Protein AF-A0A8S3HMY8-F1 (afdb_monomer_lite)

pLDDT: mean 86.67, std 17.03, range [33.16, 98.62]

Sequence (143 aa):
MNINKNHPNTVNLNQLITNIPVRRKIVDQNDRDKFEWNQWQSATKAVNNIEAAPKEKHVRNLILGTFRLEGSRLFWSMMIRVNIGSHPVASWKFCYIIHRLLRDGHKHVIQDSIVLAIYFDQLSQFWVSLSHRLFKYPTNLDE

Structure (mmCIF, N/CA/C/O backbone):
data_AF-A0A8S3HMY8-F1
#
_entry.id   AF-A0A8S3HMY8-F1
#
loop_
_atom_site.group_PDB
_atom_site.id
_atom_site.type_symbol
_atom_site.label_atom_id
_atom_site.label_alt_id
_atom_site.label_comp_id
_atom_site.label_asym_id
_atom_site.label_entity_id
_atom_site.label_seq_id
_atom_site.pdbx_PDB_ins_code
_atom_site.Cartn_x
_atom_site.Cartn_y
_atom_site.Cartn_z
_atom_site.occupancy
_atom_site.B_iso_or_equiv
_atom_site.auth_seq_id
_atom_site.auth_comp_id
_atom_site.auth_asym_id
_atom_site.auth_atom_id
_atom_site.pdbx_PDB_model_num
ATOM 1 N N . MET A 1 1 ? 10.109 10.952 -7.304 1.00 41.50 1 MET A N 1
ATOM 2 C CA . MET A 1 1 ? 10.054 12.113 -8.216 1.00 41.50 1 MET A CA 1
ATOM 3 C C . MET A 1 1 ? 8.782 12.879 -7.874 1.00 41.50 1 MET A C 1
ATOM 5 O O . MET A 1 1 ? 7.717 12.281 -7.935 1.00 41.50 1 MET A O 1
ATOM 9 N N . ASN A 1 2 ? 8.891 14.123 -7.391 1.00 33.16 2 ASN A N 1
ATOM 10 C CA . ASN A 1 2 ? 7.727 14.984 -7.145 1.00 33.16 2 ASN A CA 1
ATOM 11 C C . ASN A 1 2 ? 7.102 15.290 -8.507 1.00 33.16 2 ASN A C 1
ATOM 13 O O . ASN A 1 2 ? 7.738 15.948 -9.329 1.00 33.16 2 ASN A O 1
ATOM 17 N N . ILE A 1 3 ? 5.904 14.768 -8.758 1.00 48.62 3 ILE A N 1
ATOM 18 C CA . ILE A 1 3 ? 5.139 15.124 -9.951 1.00 48.62 3 ILE A CA 1
ATOM 19 C C . ILE A 1 3 ? 4.926 16.644 -9.886 1.00 48.62 3 ILE A C 1
ATOM 21 O O . ILE A 1 3 ? 4.521 17.192 -8.861 1.00 48.62 3 ILE A O 1
ATOM 25 N N . ASN A 1 4 ? 5.362 17.312 -10.947 1.00 35.78 4 ASN A N 1
ATOM 26 C CA . ASN A 1 4 ? 5.588 18.747 -11.046 1.00 35.78 4 ASN A CA 1
ATOM 27 C C . ASN A 1 4 ? 4.319 19.548 -10.686 1.00 35.78 4 ASN A C 1
ATOM 29 O O . ASN A 1 4 ? 3.257 19.287 -11.241 1.00 35.78 4 ASN A O 1
ATOM 33 N N . LYS A 1 5 ? 4.424 20.531 -9.780 1.00 40.53 5 LYS A N 1
ATOM 34 C CA . LYS A 1 5 ? 3.289 21.291 -9.207 1.00 40.53 5 LYS A CA 1
ATOM 35 C C . LYS A 1 5 ? 2.629 22.311 -10.157 1.00 40.53 5 LYS A C 1
ATOM 37 O O . LYS A 1 5 ? 1.751 23.041 -9.715 1.00 40.53 5 LYS A O 1
ATOM 42 N N . ASN A 1 6 ? 3.036 22.378 -11.426 1.00 35.47 6 ASN A N 1
ATOM 43 C CA . ASN A 1 6 ? 2.710 23.500 -12.317 1.00 35.47 6 ASN A CA 1
ATOM 44 C C . ASN A 1 6 ? 2.077 23.092 -13.664 1.00 35.47 6 ASN A C 1
ATOM 46 O O . ASN A 1 6 ? 2.170 23.852 -14.623 1.00 35.47 6 ASN A O 1
ATOM 50 N N . HIS A 1 7 ? 1.427 21.927 -13.771 1.00 43.47 7 HIS A N 1
ATOM 51 C CA . HIS A 1 7 ? 0.549 21.667 -14.922 1.00 43.47 7 HIS A CA 1
ATOM 52 C C . HIS A 1 7 ? -0.879 22.107 -14.554 1.00 43.47 7 HIS A C 1
ATOM 54 O O . HIS A 1 7 ? -1.364 21.689 -13.505 1.00 43.47 7 HIS A O 1
ATOM 60 N N . PRO A 1 8 ? -1.598 22.886 -15.381 1.00 40.81 8 PRO A N 1
ATOM 61 C CA . PRO A 1 8 ? -2.901 23.474 -15.025 1.00 40.81 8 PRO A CA 1
ATOM 62 C C . PRO A 1 8 ? -4.027 22.468 -14.697 1.00 40.81 8 PRO A C 1
ATOM 64 O O . PRO A 1 8 ? -5.099 22.880 -14.280 1.00 40.81 8 PRO A O 1
ATOM 67 N N . ASN A 1 9 ? -3.764 21.158 -14.811 1.00 45.88 9 ASN A N 1
ATOM 68 C CA . ASN A 1 9 ? -4.677 20.057 -14.486 1.00 45.88 9 ASN A CA 1
ATOM 69 C C . ASN A 1 9 ? -4.066 19.019 -13.516 1.00 45.88 9 ASN A C 1
ATOM 71 O O . ASN A 1 9 ? -4.537 17.882 -13.451 1.00 45.88 9 ASN A O 1
ATOM 75 N N . THR A 1 10 ? -2.999 19.343 -12.769 1.00 55.59 10 THR A N 1
ATOM 76 C CA . THR A 1 10 ? -2.464 18.407 -11.763 1.00 55.59 10 THR A CA 1
ATOM 77 C C . THR A 1 10 ? -3.431 18.280 -10.599 1.00 55.59 10 THR A C 1
ATOM 79 O O . THR A 1 10 ? -3.427 19.087 -9.670 1.00 55.59 10 THR A O 1
ATOM 82 N N . VAL A 1 11 ? -4.255 17.237 -10.641 1.00 64.44 11 VAL A N 1
ATOM 83 C CA . VAL A 1 11 ? -5.085 16.852 -9.508 1.00 64.44 11 VAL A CA 1
ATOM 84 C C . VAL A 1 11 ? -4.198 16.584 -8.300 1.00 64.44 11 VAL A C 1
ATOM 86 O O . VAL A 1 11 ? -3.249 15.800 -8.354 1.00 64.44 11 VAL A O 1
ATOM 89 N N . ASN A 1 12 ? -4.503 17.254 -7.192 1.00 84.50 12 ASN A N 1
ATOM 90 C CA . ASN A 1 12 ? -3.769 17.082 -5.953 1.00 84.50 12 ASN A CA 1
ATOM 91 C C . ASN A 1 12 ? -4.104 15.708 -5.347 1.00 84.50 12 ASN A C 1
ATOM 93 O O . ASN A 1 12 ? -5.116 15.535 -4.672 1.00 84.50 12 ASN A O 1
ATOM 97 N N . LEU A 1 13 ? -3.239 14.720 -5.586 1.00 86.06 13 LEU A N 1
ATOM 98 C CA . LEU A 1 13 ? -3.420 13.347 -5.097 1.00 86.06 13 LEU A CA 1
ATOM 99 C C . LEU A 1 13 ? -3.541 13.271 -3.574 1.00 86.06 13 LEU A C 1
ATOM 101 O O . LEU A 1 13 ? -4.339 12.490 -3.062 1.00 86.06 13 LEU A O 1
ATOM 105 N N . ASN A 1 14 ? -2.790 14.102 -2.845 1.00 88.62 14 ASN A N 1
ATOM 106 C CA . ASN A 1 14 ? -2.911 14.164 -1.389 1.00 88.62 14 ASN A CA 1
ATOM 107 C C . ASN A 1 14 ? -4.318 14.611 -0.990 1.00 88.62 14 ASN A C 1
ATOM 109 O O . ASN A 1 14 ? -4.910 14.006 -0.103 1.00 88.62 14 ASN A O 1
ATOM 113 N N . GLN A 1 15 ? -4.869 15.611 -1.683 1.00 90.19 15 GLN A N 1
ATOM 114 C CA . GLN A 1 15 ? -6.230 16.085 -1.449 1.00 90.19 15 GLN A CA 1
ATOM 115 C C . GLN A 1 15 ? -7.271 14.993 -1.740 1.00 90.19 15 GLN A C 1
ATOM 117 O O . GLN A 1 15 ? -8.159 14.759 -0.919 1.00 90.19 15 GLN A O 1
ATOM 122 N N . LEU A 1 16 ? -7.137 14.267 -2.857 1.00 91.56 16 LEU A N 1
ATOM 123 C CA . LEU A 1 16 ? -8.016 13.134 -3.167 1.00 91.56 16 LEU A CA 1
ATOM 124 C C . LEU A 1 16 ? -7.972 12.060 -2.074 1.00 91.56 16 LEU A C 1
ATOM 126 O O . LEU A 1 16 ? -9.015 11.611 -1.606 1.00 91.56 16 LEU A O 1
ATOM 130 N N . ILE A 1 17 ? -6.774 11.686 -1.618 1.00 93.62 17 ILE A N 1
ATOM 131 C CA . ILE A 1 17 ? -6.600 10.685 -0.558 1.00 93.62 17 ILE A CA 1
ATOM 132 C C . ILE A 1 17 ? -7.185 11.181 0.767 1.00 93.62 17 ILE A C 1
ATOM 134 O O . ILE A 1 17 ? -7.803 10.404 1.495 1.00 93.62 17 ILE A O 1
ATOM 138 N N . THR A 1 18 ? -7.035 12.467 1.099 1.00 93.06 18 THR A N 1
ATOM 139 C CA . THR A 1 18 ? -7.630 13.028 2.321 1.00 93.06 18 THR A CA 1
ATOM 140 C C . THR A 1 18 ? -9.154 13.043 2.297 1.00 93.06 18 THR A C 1
ATOM 142 O O . THR A 1 18 ? -9.757 12.979 3.370 1.00 93.06 18 THR A O 1
ATOM 145 N N . ASN A 1 19 ? -9.761 13.060 1.107 1.00 93.56 19 ASN A N 1
ATOM 146 C CA . ASN A 1 19 ? -11.209 12.978 0.924 1.00 93.56 19 ASN A CA 1
ATOM 147 C C . ASN A 1 19 ? -11.748 11.546 1.056 1.00 93.56 19 ASN A C 1
ATOM 149 O O . ASN A 1 19 ? -12.952 11.369 1.232 1.00 93.56 19 ASN A O 1
ATOM 153 N N . ILE A 1 20 ? -10.886 10.520 1.021 1.00 95.94 20 ILE A N 1
ATOM 154 C CA . ILE A 1 20 ? -11.309 9.145 1.302 1.00 95.94 20 ILE A CA 1
ATOM 155 C C . ILE A 1 20 ? -11.818 9.071 2.759 1.00 95.94 20 ILE A C 1
ATOM 157 O O . ILE A 1 20 ? -11.100 9.484 3.686 1.00 95.94 20 ILE A O 1
ATOM 161 N N . PRO A 1 21 ? -13.031 8.534 3.004 1.00 96.12 21 PRO A N 1
ATOM 162 C CA . PRO A 1 21 ? -13.596 8.467 4.346 1.00 96.12 21 PRO A CA 1
ATOM 163 C C . PRO A 1 21 ? -12.743 7.636 5.311 1.00 96.12 21 PRO A C 1
ATOM 165 O O . PRO A 1 21 ? -12.342 6.508 5.013 1.00 96.12 21 PRO A O 1
ATOM 168 N N . VAL A 1 22 ? -12.514 8.165 6.516 1.00 95.25 22 VAL A N 1
ATOM 169 C CA . VAL A 1 22 ? -11.967 7.381 7.634 1.00 95.25 22 VAL A CA 1
ATOM 170 C C . VAL A 1 22 ? -13.125 6.665 8.311 1.00 95.25 22 VAL A C 1
ATOM 172 O O . VAL A 1 22 ? -13.921 7.304 8.995 1.00 95.25 22 VAL A O 1
ATOM 175 N N . ARG A 1 23 ? -13.215 5.348 8.116 1.00 96.12 23 ARG A N 1
ATOM 176 C CA . ARG A 1 23 ? -14.336 4.542 8.620 1.00 96.12 23 ARG A CA 1
ATOM 177 C C . ARG A 1 23 ? -14.058 3.961 10.001 1.00 96.12 23 ARG A C 1
ATOM 179 O O . ARG A 1 23 ? -14.836 4.198 10.917 1.00 96.12 23 ARG A O 1
ATOM 186 N N . ARG A 1 24 ? -12.904 3.313 10.196 1.00 96.25 24 ARG A N 1
ATOM 187 C CA . ARG A 1 24 ? -12.449 2.875 11.523 1.00 96.25 24 ARG A CA 1
ATOM 188 C C . ARG A 1 24 ? -11.194 3.628 11.957 1.00 96.25 24 ARG A C 1
ATOM 190 O O . ARG A 1 24 ? -10.258 3.801 11.179 1.00 96.25 24 ARG A O 1
ATOM 197 N N . LYS A 1 25 ? -11.169 4.060 13.220 1.00 92.19 25 LYS A N 1
ATOM 198 C CA . LYS A 1 25 ? -10.014 4.703 13.864 1.00 92.19 25 LYS A CA 1
ATOM 199 C C . LYS A 1 25 ? -9.421 3.768 14.913 1.00 92.19 25 LYS A C 1
ATOM 201 O O . LYS A 1 25 ? -10.157 3.113 15.644 1.00 92.19 25 LYS A O 1
ATOM 206 N N . ILE A 1 26 ? -8.095 3.736 15.006 1.00 93.69 26 ILE A N 1
ATOM 207 C CA . ILE A 1 26 ? -7.393 3.123 16.139 1.00 93.69 26 ILE A CA 1
ATOM 208 C C . ILE A 1 26 ? -7.346 4.180 17.246 1.00 93.69 26 ILE A C 1
ATOM 210 O O . ILE A 1 26 ? -6.808 5.268 17.022 1.00 93.69 26 ILE A O 1
ATOM 214 N N . VAL A 1 27 ? -7.996 3.902 18.379 1.00 92.81 27 VAL A N 1
ATOM 215 C CA . VAL A 1 27 ? -8.180 4.875 19.472 1.00 92.81 27 VAL A CA 1
ATOM 216 C C . VAL A 1 27 ? -6.866 5.133 20.200 1.00 92.81 27 VAL A C 1
ATOM 218 O O . VAL A 1 27 ? -6.508 6.290 20.394 1.00 92.81 27 VAL A O 1
ATOM 221 N N . ASP A 1 28 ? -6.138 4.071 20.545 1.00 97.19 28 ASP A N 1
ATOM 222 C CA . ASP A 1 28 ? -4.833 4.192 21.187 1.00 97.19 28 ASP A CA 1
ATOM 223 C C . ASP A 1 28 ? -3.784 4.753 20.213 1.00 97.19 28 ASP A C 1
ATOM 225 O O . ASP A 1 28 ? -3.625 4.271 19.085 1.00 97.19 28 ASP A O 1
ATOM 229 N N . GLN A 1 29 ? -3.082 5.798 20.650 1.00 94.81 29 GLN A N 1
ATOM 230 C CA . GLN A 1 29 ? -2.126 6.522 19.815 1.00 94.81 29 GLN A CA 1
ATOM 231 C C . GLN A 1 29 ? -0.875 5.683 19.529 1.00 94.81 29 GLN A C 1
ATOM 233 O O . GLN A 1 29 ? -0.424 5.622 18.387 1.00 94.81 29 GLN A O 1
ATOM 238 N N . ASN A 1 30 ? -0.357 4.970 20.532 1.00 96.94 30 ASN A N 1
ATOM 239 C CA . ASN A 1 30 ? 0.839 4.146 20.369 1.00 96.94 30 ASN A CA 1
ATOM 240 C C . ASN A 1 30 ? 0.587 2.996 19.388 1.00 96.94 30 ASN A C 1
ATOM 242 O O . ASN A 1 30 ? 1.428 2.691 18.540 1.00 96.94 30 ASN A O 1
ATOM 246 N N . ASP A 1 31 ? -0.577 2.359 19.474 1.00 96.38 31 ASP A N 1
ATOM 247 C CA . ASP A 1 31 ? -0.989 1.295 18.567 1.00 96.38 31 ASP A CA 1
ATOM 248 C C . ASP A 1 31 ? -1.241 1.806 17.155 1.00 96.38 31 ASP A C 1
ATOM 250 O O . ASP A 1 31 ? -0.935 1.100 16.187 1.00 96.38 31 ASP A O 1
ATOM 254 N N . ARG A 1 32 ? -1.774 3.026 17.019 1.00 96.00 32 ARG A N 1
ATOM 255 C CA . ARG A 1 32 ? -1.915 3.686 15.722 1.00 96.00 32 ARG A CA 1
ATOM 256 C C . ARG A 1 32 ? -0.551 3.902 15.083 1.00 96.00 32 ARG A C 1
ATOM 258 O O . ARG A 1 32 ? -0.348 3.436 13.966 1.00 96.00 32 ARG A O 1
ATOM 265 N N . ASP A 1 33 ? 0.383 4.525 15.792 1.00 96.94 33 ASP A N 1
ATOM 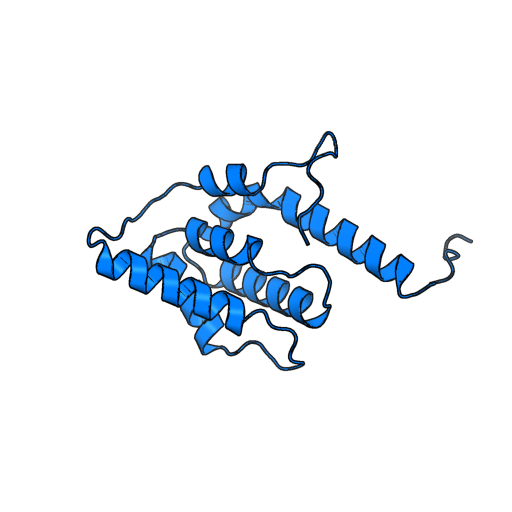266 C CA . ASP A 1 33 ? 1.701 4.862 15.249 1.00 96.94 33 ASP A CA 1
ATOM 267 C C . ASP A 1 33 ? 2.494 3.604 14.888 1.00 96.94 33 ASP A C 1
ATOM 269 O O . ASP A 1 33 ? 3.056 3.502 13.795 1.00 96.94 33 ASP A O 1
ATOM 273 N N . LYS A 1 34 ? 2.459 2.579 15.751 1.00 97.88 34 LYS A N 1
ATOM 274 C CA . LYS A 1 34 ? 3.038 1.260 15.450 1.00 97.88 34 LYS A CA 1
ATOM 275 C C . LYS A 1 34 ? 2.411 0.642 14.206 1.00 97.88 34 LYS A C 1
ATOM 277 O O . LYS A 1 34 ? 3.116 0.073 13.370 1.00 97.88 34 LYS A O 1
ATOM 282 N N . PHE A 1 35 ? 1.089 0.711 14.076 1.00 97.81 35 PHE A N 1
ATOM 283 C CA . PHE A 1 35 ? 0.388 0.159 12.925 1.00 97.81 35 PHE A CA 1
ATOM 284 C C . PHE A 1 35 ? 0.734 0.905 11.631 1.00 97.81 35 PHE A C 1
ATOM 286 O O . PHE A 1 35 ? 1.080 0.258 10.642 1.00 97.81 35 PHE A O 1
ATOM 293 N N . GLU A 1 36 ? 0.702 2.236 11.638 1.00 97.19 36 GLU A N 1
ATOM 294 C CA . GLU A 1 36 ? 1.061 3.071 10.489 1.00 97.19 36 GLU A CA 1
ATOM 295 C C . GLU A 1 36 ? 2.518 2.854 10.072 1.00 97.19 36 GLU A C 1
ATOM 297 O O . GLU A 1 36 ? 2.803 2.660 8.887 1.00 97.19 36 GLU A O 1
ATOM 302 N N . TRP A 1 37 ? 3.433 2.769 11.041 1.00 97.56 37 TRP A N 1
ATOM 303 C CA . TRP A 1 37 ? 4.830 2.428 10.792 1.00 97.56 37 TRP A CA 1
ATOM 304 C C . TRP A 1 37 ? 4.982 1.048 10.143 1.00 97.56 37 TRP A C 1
ATOM 306 O O . TRP A 1 37 ? 5.699 0.894 9.153 1.00 97.56 37 TRP A O 1
ATOM 316 N N . ASN A 1 38 ? 4.265 0.038 10.640 1.00 98.06 38 ASN A N 1
ATOM 317 C CA . ASN A 1 38 ? 4.290 -1.310 10.071 1.00 98.06 38 ASN A CA 1
ATOM 318 C C . ASN A 1 38 ? 3.724 -1.363 8.641 1.00 98.06 38 ASN A C 1
ATOM 320 O O . ASN A 1 38 ? 4.237 -2.113 7.799 1.00 98.06 38 ASN A O 1
ATOM 324 N N . GLN A 1 39 ? 2.692 -0.566 8.346 1.00 98.00 39 GLN A N 1
ATOM 325 C CA . GLN A 1 39 ? 2.150 -0.412 6.994 1.00 98.00 39 GLN A CA 1
ATOM 326 C C . GLN A 1 39 ? 3.175 0.253 6.067 1.00 98.00 39 GLN A C 1
ATOM 328 O O . GLN A 1 39 ? 3.456 -0.280 4.993 1.00 98.00 39 GLN A O 1
ATOM 333 N N . TRP A 1 40 ? 3.815 1.340 6.507 1.00 97.81 40 TRP A N 1
ATOM 334 C CA . TRP A 1 40 ? 4.877 2.018 5.757 1.00 97.81 40 TRP A CA 1
ATOM 335 C C . TRP A 1 40 ? 6.067 1.096 5.449 1.00 97.81 40 TRP A C 1
ATOM 337 O O . TRP A 1 40 ? 6.529 1.010 4.309 1.00 97.81 40 TRP A O 1
ATOM 347 N N . GLN A 1 41 ? 6.534 0.343 6.446 1.00 97.62 41 GLN A N 1
ATOM 348 C CA . GLN A 1 41 ? 7.599 -0.649 6.278 1.00 97.62 41 GLN A CA 1
ATOM 349 C C . GLN A 1 41 ? 7.210 -1.749 5.289 1.00 97.62 41 GLN A C 1
ATOM 351 O O . GLN A 1 41 ? 8.045 -2.222 4.519 1.00 97.62 41 GLN A O 1
ATOM 356 N N . SER A 1 42 ? 5.946 -2.171 5.294 1.00 98.00 42 SER A N 1
ATOM 357 C CA . SER A 1 42 ? 5.459 -3.163 4.335 1.00 98.00 42 SER A CA 1
ATOM 358 C C . SER A 1 42 ? 5.392 -2.583 2.921 1.00 98.00 42 SER A C 1
ATOM 360 O O . SER A 1 42 ? 5.823 -3.255 1.990 1.00 98.00 42 SER A O 1
ATOM 362 N N . ALA A 1 43 ? 4.956 -1.331 2.753 1.00 97.06 43 ALA A N 1
ATOM 363 C CA . ALA A 1 43 ? 4.923 -0.655 1.455 1.00 97.06 43 ALA A CA 1
ATOM 364 C C . ALA A 1 43 ? 6.321 -0.548 0.826 1.00 97.06 43 ALA A C 1
ATOM 366 O O . ALA A 1 43 ? 6.530 -1.020 -0.290 1.00 97.06 43 ALA A O 1
ATOM 367 N N . THR A 1 44 ? 7.301 -0.021 1.565 1.00 95.81 44 THR A N 1
ATOM 368 C CA . THR A 1 44 ? 8.679 0.160 1.065 1.00 95.81 44 THR A CA 1
ATOM 369 C C . THR A 1 44 ? 9.394 -1.165 0.795 1.00 95.81 44 THR A C 1
ATOM 371 O O . THR A 1 44 ? 10.170 -1.278 -0.151 1.00 95.81 44 THR A O 1
ATOM 374 N N . LYS A 1 45 ? 9.120 -2.209 1.587 1.00 96.25 45 LYS A N 1
ATOM 375 C CA . LYS A 1 45 ? 9.694 -3.544 1.356 1.00 96.25 45 LYS A CA 1
ATOM 376 C C . LYS A 1 45 ? 9.009 -4.300 0.224 1.00 96.25 45 LYS A C 1
ATOM 378 O O . LYS A 1 45 ? 9.661 -5.141 -0.391 1.00 96.25 45 LYS A O 1
ATOM 383 N N . ALA A 1 46 ? 7.727 -4.052 -0.034 1.00 95.88 46 ALA A N 1
ATOM 384 C CA . ALA A 1 46 ? 6.997 -4.691 -1.124 1.00 95.88 46 ALA A CA 1
ATOM 385 C C . ALA A 1 46 ? 7.290 -4.023 -2.475 1.00 95.88 46 ALA A C 1
ATOM 387 O O . ALA A 1 46 ? 7.451 -4.726 -3.467 1.00 95.88 46 ALA A O 1
ATOM 388 N N . VAL A 1 47 ? 7.427 -2.696 -2.502 1.00 94.50 47 VAL A N 1
ATOM 389 C CA . VAL A 1 47 ? 7.730 -1.906 -3.702 1.00 94.50 47 VAL A CA 1
ATOM 390 C C . VAL A 1 47 ? 9.186 -1.443 -3.638 1.00 94.50 47 VAL A C 1
ATOM 392 O O . VAL A 1 47 ? 9.505 -0.356 -3.167 1.00 94.50 47 VAL A O 1
ATOM 395 N N . ASN A 1 48 ? 10.081 -2.317 -4.093 1.00 93.00 48 ASN A N 1
ATOM 396 C CA . ASN A 1 48 ? 11.519 -2.068 -4.170 1.00 93.00 48 ASN A CA 1
ATOM 397 C C . ASN A 1 48 ? 12.064 -2.449 -5.557 1.00 93.00 48 ASN A C 1
ATOM 399 O O . ASN A 1 48 ? 11.400 -3.156 -6.318 1.00 93.00 48 ASN A O 1
ATOM 403 N N . ASN A 1 49 ? 13.301 -2.050 -5.840 1.00 93.19 49 ASN A N 1
ATOM 404 C CA . ASN A 1 49 ? 13.935 -2.228 -7.150 1.00 93.19 49 ASN A CA 1
ATOM 405 C C . ASN A 1 49 ? 14.576 -3.611 -7.371 1.00 93.19 49 ASN A C 1
ATOM 407 O O . ASN A 1 49 ? 15.153 -3.844 -8.423 1.00 93.19 49 ASN A O 1
ATOM 411 N N . ILE A 1 50 ? 14.493 -4.530 -6.404 1.00 93.75 50 ILE A N 1
ATOM 412 C CA . ILE A 1 50 ? 15.099 -5.866 -6.516 1.00 93.75 50 ILE A CA 1
ATOM 413 C C . ILE A 1 50 ? 14.296 -6.703 -7.516 1.00 93.75 50 ILE A C 1
ATOM 415 O O . ILE A 1 50 ? 13.084 -6.831 -7.350 1.00 93.75 50 ILE A O 1
ATOM 419 N N . GLU A 1 51 ? 14.947 -7.322 -8.496 1.00 94.50 51 GLU A N 1
ATOM 420 C CA . GLU A 1 51 ? 14.336 -8.209 -9.502 1.00 94.50 51 GLU A CA 1
ATOM 421 C C . GLU A 1 51 ? 13.908 -9.563 -8.917 1.00 94.50 51 GLU A C 1
ATOM 423 O O . GLU A 1 51 ? 14.449 -10.624 -9.198 1.00 94.50 51 GLU A O 1
ATOM 428 N N . ALA A 1 52 ? 12.919 -9.511 -8.038 1.00 94.75 52 ALA A N 1
ATOM 429 C CA . ALA A 1 52 ? 12.279 -10.657 -7.421 1.00 94.75 52 ALA A CA 1
ATOM 430 C C . ALA A 1 52 ? 10.819 -10.310 -7.137 1.00 94.75 52 ALA A C 1
ATOM 432 O O . ALA A 1 52 ? 10.470 -9.134 -6.989 1.00 94.75 52 ALA A O 1
ATOM 433 N N . ALA A 1 53 ? 9.967 -11.325 -7.002 1.00 93.50 53 ALA A N 1
ATOM 434 C CA . ALA A 1 53 ? 8.572 -11.123 -6.627 1.00 93.50 53 ALA A CA 1
ATOM 435 C C . ALA A 1 53 ? 8.442 -10.326 -5.305 1.00 93.50 53 ALA A C 1
ATOM 437 O O . ALA A 1 53 ? 9.296 -10.452 -4.414 1.00 93.50 53 ALA A O 1
ATOM 438 N N . PRO A 1 54 ? 7.388 -9.500 -5.134 1.00 96.12 54 PRO A N 1
ATOM 439 C CA . PRO A 1 54 ? 7.083 -8.883 -3.850 1.00 96.12 54 PRO A CA 1
ATOM 440 C C . PRO A 1 54 ? 7.006 -9.937 -2.750 1.00 96.12 54 PRO A C 1
ATOM 442 O O . PRO A 1 54 ? 6.402 -10.994 -2.913 1.00 96.12 54 PRO A O 1
ATOM 445 N N . LYS A 1 55 ? 7.592 -9.643 -1.589 1.00 94.88 55 LYS A N 1
ATOM 446 C CA . LYS A 1 55 ? 7.497 -10.553 -0.444 1.00 94.88 55 LYS A CA 1
ATOM 447 C C . LYS A 1 55 ? 6.037 -10.615 0.012 1.00 94.88 55 LYS A C 1
ATOM 449 O O . LYS A 1 55 ? 5.537 -9.637 0.570 1.00 94.88 55 LYS A O 1
ATOM 454 N N . GLU A 1 56 ? 5.391 -11.770 -0.154 1.00 96.94 56 GLU A N 1
ATOM 455 C CA . GLU A 1 56 ? 3.957 -11.959 0.131 1.00 96.94 56 GLU A CA 1
ATOM 456 C C . GLU A 1 56 ? 3.559 -11.534 1.549 1.00 96.94 56 GLU A C 1
ATOM 458 O O . GLU A 1 56 ? 2.489 -10.967 1.740 1.00 96.94 56 GLU A O 1
ATOM 463 N N . LYS A 1 57 ? 4.443 -11.683 2.547 1.00 97.88 57 LYS A N 1
ATOM 464 C CA . LYS A 1 57 ? 4.171 -11.191 3.910 1.00 97.88 57 LYS A CA 1
ATOM 465 C C . LYS A 1 57 ? 3.872 -9.687 3.966 1.00 97.88 57 LYS A C 1
ATOM 467 O O . LYS A 1 57 ? 3.028 -9.257 4.743 1.00 97.88 57 LYS A O 1
ATOM 472 N N . HIS A 1 58 ? 4.548 -8.880 3.148 1.00 98.19 58 HIS A N 1
ATOM 473 C CA . HIS A 1 58 ? 4.339 -7.434 3.111 1.00 98.19 58 HIS A CA 1
ATOM 474 C C . HIS A 1 58 ? 3.087 -7.075 2.312 1.00 98.19 58 HIS A C 1
ATOM 476 O O . HIS A 1 58 ? 2.316 -6.230 2.756 1.00 98.19 58 HIS A O 1
ATOM 482 N N . VAL A 1 59 ? 2.838 -7.770 1.199 1.00 98.38 59 VAL A N 1
ATOM 483 C CA . VAL A 1 59 ? 1.606 -7.615 0.408 1.00 98.38 59 VAL A CA 1
ATOM 484 C C . VAL A 1 59 ? 0.377 -7.958 1.255 1.00 98.38 59 VAL A C 1
ATOM 486 O O . VAL A 1 59 ? -0.543 -7.152 1.373 1.00 98.38 59 VAL A O 1
ATOM 489 N N . ARG A 1 60 ? 0.399 -9.106 1.943 1.00 98.31 60 ARG A N 1
ATOM 490 C CA . ARG A 1 60 ? -0.663 -9.536 2.858 1.00 98.31 60 ARG A CA 1
ATOM 491 C C . ARG A 1 60 ? -0.881 -8.536 3.992 1.00 98.31 60 ARG A C 1
ATOM 493 O O . ARG A 1 60 ? -2.027 -8.216 4.289 1.00 98.31 60 ARG A O 1
ATOM 500 N N . ASN A 1 61 ? 0.185 -8.017 4.604 1.00 98.56 61 ASN A N 1
ATOM 501 C CA . ASN A 1 61 ? 0.063 -7.011 5.663 1.00 98.56 61 ASN A CA 1
ATOM 502 C C . ASN A 1 61 ? -0.624 -5.727 5.183 1.00 98.56 61 ASN A C 1
ATOM 504 O O . ASN A 1 61 ? -1.420 -5.158 5.930 1.00 98.56 61 ASN A O 1
ATOM 508 N N . LEU A 1 62 ? -0.341 -5.277 3.959 1.00 98.56 62 LEU A N 1
ATOM 509 C CA . LEU A 1 62 ? -0.994 -4.109 3.361 1.00 98.56 62 LEU A CA 1
ATOM 510 C C . LEU A 1 62 ? -2.492 -4.359 3.137 1.00 98.56 62 LEU A C 1
ATOM 512 O O . LEU A 1 62 ? -3.323 -3.535 3.514 1.00 98.56 62 LEU A O 1
ATOM 516 N N . ILE A 1 63 ? -2.844 -5.533 2.606 1.00 98.62 63 ILE A N 1
ATOM 517 C CA . ILE A 1 63 ? -4.239 -5.945 2.391 1.00 98.62 63 ILE A CA 1
ATOM 518 C C . ILE A 1 63 ? -4.992 -6.019 3.723 1.00 98.62 63 ILE A C 1
ATOM 520 O O . ILE A 1 63 ? -6.033 -5.380 3.876 1.00 98.62 63 ILE A O 1
ATOM 524 N N . LEU A 1 64 ? -4.443 -6.718 4.723 1.00 98.56 64 LEU A N 1
ATOM 525 C CA . LEU A 1 64 ? -5.031 -6.819 6.066 1.00 98.56 64 LEU A CA 1
ATOM 526 C C . LEU A 1 64 ? -5.167 -5.453 6.749 1.00 98.56 64 LEU A C 1
ATOM 528 O O . LEU A 1 64 ? -6.107 -5.234 7.516 1.00 98.56 64 LEU A O 1
ATOM 532 N N . GLY A 1 65 ? -4.273 -4.511 6.438 1.00 98.38 65 GLY A N 1
ATOM 533 C CA . GLY A 1 65 ? -4.375 -3.138 6.913 1.00 98.38 65 GLY A CA 1
ATOM 534 C C . GLY A 1 65 ? -5.689 -2.466 6.505 1.00 98.38 65 GLY A C 1
ATOM 535 O O . GLY A 1 65 ? -6.288 -1.756 7.317 1.00 98.38 65 GLY A O 1
ATOM 536 N N . THR A 1 66 ? -6.198 -2.767 5.304 1.00 98.50 66 THR A N 1
ATOM 537 C CA . THR A 1 66 ? -7.486 -2.230 4.835 1.00 98.50 66 THR A CA 1
ATOM 538 C C . THR A 1 66 ?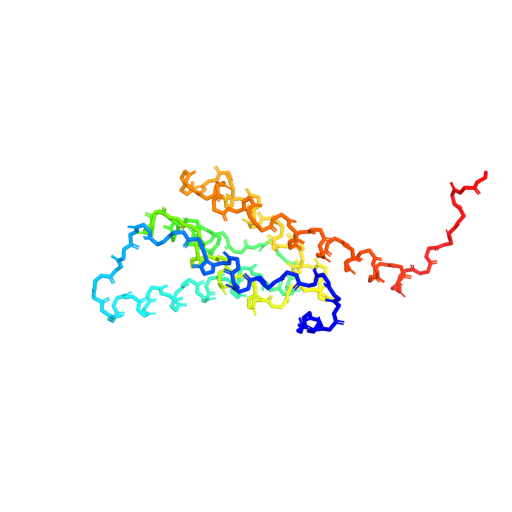 -8.678 -2.763 5.624 1.00 98.50 66 THR A C 1
ATOM 540 O O . THR A 1 66 ? -9.619 -2.019 5.878 1.00 98.50 66 THR A O 1
ATOM 543 N N . PHE A 1 67 ? -8.634 -4.016 6.087 1.00 98.50 67 PHE A N 1
ATOM 544 C CA . PHE A 1 67 ? -9.676 -4.585 6.949 1.00 98.50 67 PHE A CA 1
ATOM 545 C C . PHE A 1 67 ? -9.629 -3.999 8.357 1.00 98.50 67 PHE A C 1
ATOM 547 O O . PHE A 1 67 ? -10.672 -3.762 8.968 1.00 98.50 67 PHE A O 1
ATOM 554 N N . ARG A 1 68 ? -8.425 -3.723 8.877 1.00 97.75 68 ARG A N 1
ATOM 555 C CA . ARG A 1 68 ? -8.271 -3.094 10.193 1.00 97.75 68 ARG A CA 1
ATOM 556 C C . ARG A 1 68 ? -8.865 -1.687 10.217 1.00 97.75 68 ARG A C 1
ATOM 558 O O . ARG A 1 68 ? -9.478 -1.340 11.219 1.00 97.75 68 ARG A O 1
ATOM 565 N N . LEU A 1 69 ? -8.732 -0.913 9.140 1.00 98.06 69 LEU A N 1
ATOM 566 C CA . LEU A 1 69 ? -9.268 0.455 9.040 1.00 98.06 69 LEU A CA 1
ATOM 567 C C . LEU A 1 69 ? -10.619 0.566 8.308 1.00 98.06 69 LEU A C 1
ATOM 569 O O . LEU A 1 69 ? -11.164 1.665 8.194 1.00 98.06 69 LEU A O 1
ATOM 573 N N . GLU A 1 70 ? -11.149 -0.554 7.812 1.00 98.25 70 GLU A N 1
ATOM 574 C CA . GLU A 1 70 ? -12.342 -0.634 6.953 1.00 98.25 70 GLU A CA 1
ATOM 575 C C . GLU A 1 70 ? -12.276 0.232 5.677 1.00 98.25 70 GLU A C 1
ATOM 577 O O . GLU A 1 70 ? -13.304 0.675 5.158 1.00 98.25 70 GLU A O 1
ATOM 582 N N . GLY A 1 71 ? -11.083 0.473 5.132 1.00 97.56 71 GLY A N 1
ATOM 583 C CA . GLY A 1 71 ? -10.881 1.325 3.955 1.00 97.56 71 GLY A CA 1
ATOM 584 C C . GLY A 1 71 ? -9.426 1.377 3.494 1.00 97.56 71 GLY A C 1
ATOM 585 O O . GLY A 1 71 ? -8.550 0.778 4.117 1.00 97.56 71 GLY A O 1
ATOM 586 N N . SER A 1 72 ? -9.153 2.094 2.401 1.00 97.81 72 SER A N 1
ATOM 587 C CA . SER A 1 72 ? -7.820 2.115 1.766 1.00 97.81 72 SER A CA 1
ATOM 588 C C . SER A 1 72 ? -7.043 3.424 1.933 1.00 97.81 72 SER A C 1
ATOM 590 O O . SER A 1 72 ? -5.919 3.526 1.447 1.00 97.81 72 SER A O 1
ATOM 592 N N . ARG A 1 73 ? -7.572 4.420 2.656 1.00 97.31 73 ARG A N 1
ATOM 593 C CA . ARG A 1 73 ? -6.926 5.741 2.801 1.00 97.31 73 ARG A CA 1
ATOM 594 C C . ARG A 1 73 ? -5.456 5.670 3.228 1.00 97.31 73 ARG A C 1
ATOM 596 O O . ARG A 1 73 ? -4.612 6.314 2.611 1.00 97.31 73 ARG A O 1
ATOM 603 N N . LEU A 1 74 ? -5.150 4.898 4.275 1.00 97.19 74 LEU A N 1
ATOM 604 C CA . LEU A 1 74 ? -3.775 4.743 4.765 1.00 97.19 74 LEU A CA 1
ATOM 605 C C . LEU A 1 74 ? -2.889 4.014 3.749 1.00 97.19 74 LEU A C 1
ATOM 607 O O . LEU A 1 74 ? -1.733 4.374 3.562 1.00 97.19 74 LEU A O 1
ATOM 611 N N . PHE A 1 75 ? -3.429 2.999 3.075 1.00 97.62 75 PHE A N 1
ATOM 612 C CA . PHE A 1 75 ? -2.699 2.300 2.023 1.00 97.62 75 PHE A CA 1
ATOM 613 C C . PHE A 1 75 ? -2.261 3.287 0.932 1.00 97.62 75 PHE A C 1
ATOM 615 O O . PHE A 1 75 ? -1.079 3.349 0.590 1.00 97.62 75 PHE A O 1
ATOM 622 N N . TRP A 1 76 ? -3.194 4.107 0.441 1.00 96.12 76 TRP A N 1
ATOM 623 C CA . TRP A 1 76 ? -2.910 5.077 -0.610 1.00 96.12 76 TRP A CA 1
ATOM 624 C C . TRP A 1 76 ? -1.934 6.156 -0.161 1.00 96.12 76 TRP A C 1
ATOM 626 O O . TRP A 1 76 ? -1.014 6.463 -0.916 1.00 96.12 76 TRP A O 1
ATOM 636 N N . SER A 1 77 ? -2.058 6.664 1.071 1.00 94.50 77 SER A N 1
ATOM 637 C CA . SER A 1 77 ? -1.115 7.655 1.607 1.00 94.50 77 SER A CA 1
ATOM 638 C C . SER A 1 77 ? 0.318 7.121 1.699 1.00 94.50 77 SER A C 1
ATOM 640 O O . SER A 1 77 ? 1.264 7.883 1.504 1.00 94.50 77 SER A O 1
ATOM 642 N N . MET A 1 78 ? 0.498 5.818 1.939 1.00 94.81 78 MET A N 1
ATOM 643 C CA . MET A 1 78 ? 1.814 5.181 1.892 1.00 94.81 78 MET A CA 1
ATOM 644 C C . MET A 1 78 ? 2.291 4.976 0.456 1.00 94.81 78 MET A C 1
ATOM 646 O O . MET A 1 78 ? 3.434 5.301 0.149 1.00 94.81 78 MET A O 1
ATOM 650 N N . MET A 1 79 ? 1.432 4.489 -0.439 1.00 92.38 79 MET A N 1
ATOM 651 C CA . MET A 1 79 ? 1.834 4.167 -1.809 1.00 92.38 79 MET A CA 1
ATOM 652 C C . MET A 1 79 ? 2.273 5.383 -2.621 1.00 92.38 79 MET A C 1
ATOM 654 O O . MET A 1 79 ? 3.290 5.302 -3.302 1.00 92.38 79 MET A O 1
ATOM 658 N N . ILE A 1 80 ? 1.598 6.529 -2.491 1.00 88.94 80 ILE A N 1
ATOM 659 C CA . ILE A 1 80 ? 2.018 7.750 -3.201 1.00 88.94 80 ILE A CA 1
ATOM 660 C C . ILE A 1 80 ? 3.377 8.293 -2.732 1.00 88.94 80 ILE A C 1
ATOM 662 O O . ILE A 1 80 ? 4.021 9.059 -3.446 1.00 88.94 80 ILE A O 1
ATOM 666 N N . ARG A 1 81 ? 3.819 7.915 -1.526 1.00 87.88 81 ARG A N 1
ATOM 667 C CA . ARG A 1 81 ? 5.128 8.292 -0.973 1.00 87.88 81 ARG A CA 1
ATOM 668 C C . ARG A 1 81 ? 6.236 7.353 -1.435 1.00 87.88 81 ARG A C 1
ATOM 670 O O . ARG A 1 81 ? 7.409 7.714 -1.340 1.00 87.88 81 ARG A O 1
ATOM 677 N N . VAL A 1 82 ? 5.893 6.157 -1.914 1.00 85.12 82 VAL A N 1
ATOM 678 C CA . VAL A 1 82 ? 6.876 5.251 -2.499 1.00 85.12 82 VAL A CA 1
ATOM 679 C C . VAL A 1 82 ? 7.255 5.770 -3.886 1.00 85.12 82 VAL A C 1
ATOM 681 O O . VAL A 1 82 ? 6.405 6.085 -4.714 1.00 85.12 82 VAL A O 1
ATOM 684 N N . ASN A 1 83 ? 8.555 5.889 -4.156 1.00 70.12 83 ASN A N 1
ATOM 685 C CA . ASN A 1 83 ? 9.047 6.381 -5.439 1.00 70.12 83 ASN A CA 1
ATOM 686 C C . ASN A 1 83 ? 8.932 5.293 -6.520 1.00 70.12 83 ASN A C 1
ATOM 688 O O . ASN A 1 83 ? 9.863 4.522 -6.725 1.00 70.12 83 ASN A O 1
ATOM 692 N N . ILE A 1 84 ? 7.783 5.232 -7.190 1.00 74.00 84 ILE A N 1
ATOM 693 C CA . ILE A 1 84 ? 7.473 4.191 -8.183 1.00 74.00 84 ILE A CA 1
ATOM 694 C C . ILE A 1 84 ? 8.003 4.558 -9.579 1.00 74.00 84 ILE A C 1
ATOM 696 O O . ILE A 1 84 ? 8.414 3.688 -10.335 1.00 74.00 84 ILE A O 1
ATOM 700 N N . GLY A 1 85 ? 8.018 5.852 -9.918 1.00 64.62 85 GLY A N 1
ATOM 701 C CA . GLY A 1 85 ? 8.065 6.313 -11.309 1.00 64.62 85 GLY A CA 1
ATOM 702 C C . GLY A 1 85 ? 9.238 5.787 -12.139 1.00 64.62 85 GLY A C 1
ATOM 703 O O . GLY A 1 85 ? 9.028 5.298 -13.240 1.00 64.62 85 GLY A O 1
ATOM 704 N N . SER A 1 86 ? 10.472 5.858 -11.643 1.00 68.19 86 SER A N 1
ATOM 705 C CA . SER A 1 86 ? 11.64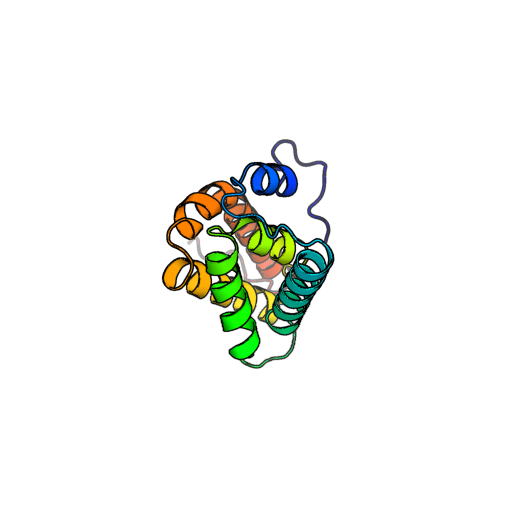6 5.707 -12.515 1.00 68.19 86 SER A CA 1
ATOM 706 C C . SER A 1 86 ? 12.159 4.279 -12.706 1.00 68.19 86 SER A C 1
ATOM 708 O O . SER A 1 86 ? 13.031 4.089 -13.547 1.00 68.19 86 SER A O 1
ATOM 710 N N . HIS A 1 87 ? 11.691 3.290 -11.936 1.00 86.12 87 HIS A N 1
ATOM 711 C CA . HIS A 1 87 ? 12.250 1.936 -11.986 1.00 86.12 87 HIS A CA 1
ATOM 712 C C . HIS A 1 87 ? 11.197 0.913 -12.433 1.00 86.12 87 HIS A C 1
ATOM 714 O O . HIS A 1 87 ? 10.233 0.691 -11.697 1.00 86.12 87 HIS A O 1
ATOM 720 N N . PRO A 1 88 ? 11.379 0.223 -13.576 1.00 87.75 88 PRO A N 1
ATOM 721 C CA . PRO A 1 88 ? 10.351 -0.648 -14.155 1.00 87.75 88 PRO A CA 1
ATOM 722 C C . PRO A 1 88 ? 9.922 -1.773 -13.204 1.00 87.75 88 PRO A C 1
ATOM 724 O O . PRO A 1 88 ? 8.734 -2.060 -13.079 1.00 87.75 88 PRO A O 1
ATOM 727 N N . VAL A 1 89 ? 10.868 -2.347 -12.452 1.00 91.31 89 VAL A N 1
ATOM 728 C CA . VAL A 1 89 ? 10.570 -3.360 -11.425 1.00 91.31 89 VAL A CA 1
ATOM 729 C C . VAL A 1 89 ? 9.653 -2.807 -10.330 1.00 91.31 89 VAL A C 1
ATOM 731 O O . VAL A 1 89 ? 8.689 -3.467 -9.955 1.00 91.31 89 VAL A O 1
ATOM 734 N N . ALA A 1 90 ? 9.907 -1.595 -9.826 1.00 92.06 90 ALA A N 1
ATOM 735 C CA . ALA A 1 90 ? 9.060 -0.993 -8.799 1.00 92.06 90 ALA A CA 1
ATOM 736 C C . ALA A 1 90 ? 7.670 -0.648 -9.351 1.00 92.06 90 ALA A C 1
ATOM 738 O O . ALA A 1 90 ? 6.680 -0.914 -8.671 1.00 92.06 90 ALA A O 1
ATOM 739 N N . SER A 1 91 ? 7.586 -0.143 -10.588 1.00 91.44 91 SER A N 1
ATOM 740 C CA . SER A 1 91 ? 6.322 0.088 -11.303 1.00 91.44 91 SER A CA 1
ATOM 741 C C . SER A 1 91 ? 5.489 -1.183 -11.422 1.00 91.44 91 SER A C 1
ATOM 743 O O . SER A 1 91 ? 4.323 -1.195 -11.033 1.00 91.44 91 SER A O 1
ATOM 745 N N . TRP A 1 92 ? 6.094 -2.282 -11.877 1.00 93.06 92 TRP A N 1
ATOM 746 C CA . TRP A 1 92 ? 5.402 -3.565 -11.979 1.00 93.06 92 TRP A CA 1
ATOM 747 C C . TRP A 1 92 ? 4.919 -4.068 -10.611 1.00 93.06 92 TRP A C 1
ATOM 749 O O . TRP A 1 92 ? 3.759 -4.459 -10.473 1.00 93.06 92 TRP A O 1
ATOM 759 N N . LYS A 1 93 ? 5.763 -3.999 -9.571 1.00 95.50 93 LYS A N 1
ATOM 760 C CA . LYS A 1 93 ? 5.375 -4.406 -8.208 1.00 95.50 93 LYS A CA 1
ATOM 761 C C . LYS A 1 93 ? 4.243 -3.561 -7.651 1.00 95.50 93 LYS A C 1
ATOM 763 O O . LYS A 1 93 ? 3.354 -4.096 -6.994 1.00 95.50 93 LYS A O 1
ATOM 768 N N . PHE A 1 94 ? 4.268 -2.257 -7.906 1.00 94.88 94 PHE A N 1
ATOM 769 C CA . PHE A 1 94 ? 3.176 -1.368 -7.548 1.00 94.88 94 PHE A CA 1
ATOM 770 C C . PHE A 1 94 ? 1.873 -1.825 -8.214 1.00 94.88 94 PHE A C 1
ATOM 772 O O . PHE A 1 94 ? 0.909 -2.099 -7.502 1.00 94.88 94 PHE A O 1
ATOM 779 N N . CYS A 1 95 ? 1.865 -2.025 -9.536 1.00 94.19 95 CYS A N 1
ATOM 780 C CA . C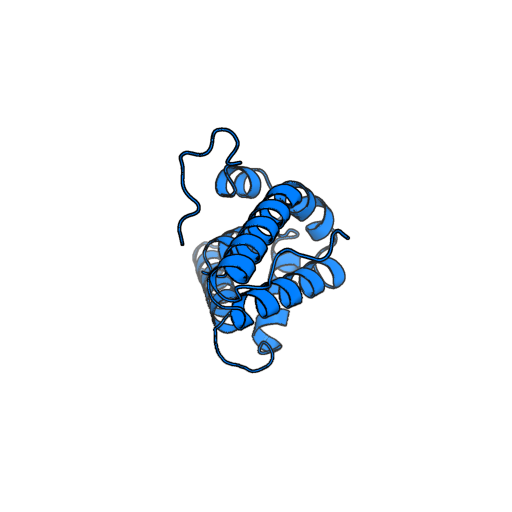YS A 1 95 ? 0.693 -2.521 -10.266 1.00 94.19 95 CYS A CA 1
ATOM 781 C C . CYS A 1 95 ? 0.188 -3.867 -9.724 1.00 94.19 95 CYS A C 1
ATOM 783 O O . CYS A 1 95 ? -1.012 -4.029 -9.499 1.00 94.19 95 CYS A O 1
ATOM 785 N N . TYR A 1 96 ? 1.094 -4.811 -9.448 1.00 96.44 96 TYR A N 1
ATOM 786 C CA . TYR A 1 96 ? 0.753 -6.102 -8.845 1.00 96.44 96 TYR A CA 1
ATOM 787 C C . TYR A 1 96 ? 0.052 -5.937 -7.490 1.00 96.44 96 TYR A C 1
ATOM 789 O O . TYR A 1 96 ? -0.990 -6.547 -7.243 1.00 96.44 96 TYR A O 1
ATOM 797 N N . ILE A 1 97 ? 0.592 -5.090 -6.610 1.00 97.12 97 ILE A N 1
ATOM 798 C CA . ILE A 1 97 ? 0.013 -4.856 -5.284 1.00 97.12 97 ILE A CA 1
ATOM 799 C C . ILE A 1 97 ? -1.342 -4.159 -5.399 1.00 97.12 97 ILE A C 1
ATOM 801 O O . ILE A 1 97 ? -2.252 -4.533 -4.666 1.00 97.12 97 ILE A O 1
ATOM 805 N N . ILE A 1 98 ? -1.509 -3.198 -6.315 1.00 96.19 98 ILE A N 1
ATOM 806 C CA . ILE A 1 98 ? -2.813 -2.568 -6.565 1.00 96.19 98 ILE A CA 1
ATOM 807 C C . ILE A 1 98 ? -3.834 -3.612 -7.009 1.00 96.19 98 ILE A C 1
ATOM 809 O O . ILE A 1 98 ? -4.917 -3.679 -6.434 1.00 96.19 98 ILE A O 1
ATOM 813 N N . HIS A 1 99 ? -3.488 -4.463 -7.977 1.00 96.81 99 HIS A N 1
ATOM 814 C CA . HIS A 1 99 ? -4.375 -5.533 -8.428 1.00 96.81 99 HIS A CA 1
ATOM 815 C C . HIS A 1 99 ? -4.805 -6.443 -7.265 1.00 96.81 99 HIS A C 1
ATOM 817 O O . HIS A 1 99 ? -5.994 -6.709 -7.084 1.00 96.81 99 HIS A O 1
ATOM 823 N N . ARG A 1 100 ? -3.848 -6.870 -6.430 1.00 98.06 100 ARG A N 1
ATOM 824 C CA . ARG A 1 100 ? -4.119 -7.690 -5.239 1.00 98.06 100 ARG A CA 1
ATOM 825 C C . ARG A 1 100 ? -4.993 -6.958 -4.223 1.00 98.06 100 ARG A C 1
ATOM 827 O O . ARG A 1 100 ? -5.928 -7.546 -3.699 1.00 98.06 100 ARG A O 1
ATOM 834 N N . LEU A 1 101 ? -4.736 -5.677 -3.971 1.00 98.19 101 LEU A N 1
ATOM 835 C CA . LEU A 1 101 ? -5.526 -4.858 -3.055 1.00 98.19 101 LEU A CA 1
ATOM 836 C C . LEU A 1 101 ? -6.983 -4.732 -3.510 1.00 98.19 101 LEU A C 1
ATOM 838 O O . LEU A 1 101 ? -7.886 -4.890 -2.696 1.00 98.19 101 LEU A O 1
ATOM 842 N N . LEU A 1 102 ? -7.213 -4.452 -4.795 1.00 97.62 102 LEU A N 1
ATOM 843 C CA . LEU A 1 102 ? -8.559 -4.303 -5.352 1.00 97.62 102 LEU A CA 1
ATOM 844 C C . LEU A 1 102 ? -9.352 -5.613 -5.290 1.00 97.62 102 LEU A C 1
ATOM 846 O O . LEU A 1 102 ? -10.569 -5.574 -5.132 1.00 97.62 102 LEU A O 1
ATOM 850 N N . ARG A 1 103 ? -8.668 -6.759 -5.404 1.00 98.06 103 ARG A N 1
ATOM 851 C CA . ARG A 1 103 ? -9.299 -8.083 -5.411 1.00 98.06 103 ARG A CA 1
ATOM 852 C C . ARG A 1 103 ? -9.501 -8.676 -4.014 1.00 98.06 103 ARG A C 1
ATOM 854 O O . ARG A 1 103 ? -10.546 -9.258 -3.756 1.00 98.06 103 ARG A O 1
ATOM 861 N N . ASP A 1 104 ? -8.513 -8.536 -3.133 1.00 98.25 104 ASP A N 1
ATOM 862 C CA . ASP A 1 104 ? -8.468 -9.206 -1.823 1.00 98.25 104 ASP A CA 1
ATOM 863 C C . ASP A 1 104 ? -8.664 -8.245 -0.633 1.00 98.25 104 ASP A C 1
ATOM 865 O O . ASP A 1 104 ? -8.655 -8.674 0.520 1.00 98.25 104 ASP A O 1
ATOM 869 N N . GLY A 1 105 ? -8.778 -6.939 -0.880 1.00 98.38 105 GLY A N 1
ATOM 870 C CA . GLY A 1 105 ? -8.927 -5.913 0.151 1.00 98.38 105 GLY A CA 1
ATOM 871 C C . GLY A 1 105 ? -10.333 -5.803 0.739 1.00 98.38 105 GLY A C 1
ATOM 872 O O . GLY A 1 105 ? -11.280 -6.470 0.326 1.00 98.38 105 GLY A O 1
ATOM 873 N N . HIS A 1 106 ? -10.481 -4.914 1.724 1.00 98.62 106 HIS A N 1
ATOM 874 C CA . HIS A 1 106 ? -11.785 -4.593 2.300 1.00 98.62 106 HIS A CA 1
ATOM 875 C C . HIS A 1 106 ? -12.773 -4.117 1.218 1.00 98.62 106 HIS A C 1
ATOM 877 O O . HIS A 1 106 ? -12.388 -3.399 0.302 1.00 98.62 106 HIS A O 1
ATOM 883 N N . LYS A 1 107 ? -14.071 -4.414 1.357 1.00 97.88 107 LYS A N 1
ATOM 884 C CA . LYS A 1 107 ? -15.102 -4.082 0.347 1.00 97.88 107 LYS A CA 1
ATOM 885 C C . LYS A 1 107 ? -15.129 -2.611 -0.107 1.00 97.88 107 LYS A C 1
ATOM 887 O O . LYS A 1 107 ? -15.474 -2.320 -1.244 1.00 97.88 107 LYS A O 1
ATOM 892 N N . HIS A 1 108 ? -14.740 -1.677 0.764 1.00 98.12 108 HIS A N 1
ATOM 893 C CA . HIS A 1 108 ? -14.691 -0.243 0.440 1.00 98.12 108 HIS A CA 1
ATOM 894 C C . HIS A 1 108 ? -13.485 0.166 -0.412 1.00 98.12 108 HIS A C 1
ATOM 896 O O . HIS A 1 108 ? -13.485 1.260 -0.964 1.00 98.12 108 HIS A O 1
ATOM 902 N N . VAL A 1 109 ? -12.468 -0.694 -0.536 1.00 98.06 109 VAL A N 1
ATOM 903 C CA . VAL A 1 109 ? -11.239 -0.405 -1.283 1.00 98.06 109 VAL A CA 1
ATOM 904 C C . VAL A 1 109 ? -11.558 0.004 -2.716 1.00 98.06 109 VAL A C 1
ATOM 906 O O . VAL A 1 109 ? -10.961 0.961 -3.197 1.00 98.06 109 VAL A O 1
ATOM 909 N N . ILE A 1 110 ? -12.494 -0.676 -3.384 1.00 96.69 110 ILE A N 1
ATOM 910 C CA . ILE A 1 110 ? -12.864 -0.372 -4.773 1.00 96.69 110 ILE A CA 1
ATOM 911 C C . ILE A 1 110 ? -13.369 1.071 -4.875 1.00 96.69 110 ILE A C 1
ATOM 913 O O . ILE A 1 110 ? -12.801 1.869 -5.618 1.00 96.69 110 ILE A O 1
ATOM 917 N N . GLN A 1 111 ? -14.373 1.431 -4.069 1.00 96.44 111 GLN A N 1
ATOM 918 C CA . GLN A 1 111 ? -14.950 2.778 -4.062 1.00 96.44 111 GLN A CA 1
ATOM 919 C C . GLN A 1 111 ? -13.911 3.845 -3.691 1.00 96.44 111 GLN A C 1
ATOM 921 O O . GLN A 1 111 ? -13.815 4.872 -4.356 1.00 96.44 111 GLN A O 1
ATOM 926 N N . ASP A 1 112 ? -13.105 3.580 -2.662 1.00 96.50 112 ASP A N 1
ATOM 927 C CA . ASP A 1 112 ? -12.053 4.484 -2.198 1.00 96.50 112 ASP A CA 1
ATOM 928 C C . ASP A 1 112 ? -10.957 4.702 -3.263 1.00 96.50 112 ASP A C 1
ATOM 930 O O . ASP A 1 112 ? -10.279 5.725 -3.245 1.00 96.50 112 ASP A O 1
ATOM 934 N N . SER A 1 113 ? -10.761 3.749 -4.183 1.00 95.62 113 SER A N 1
ATOM 935 C CA . SER A 1 113 ? -9.692 3.793 -5.192 1.00 95.62 113 SER A CA 1
ATOM 936 C C . SER A 1 113 ? -10.132 4.400 -6.524 1.00 95.62 113 SER A C 1
ATOM 938 O O . SER A 1 113 ? -9.284 4.897 -7.260 1.00 95.62 113 SER A O 1
ATOM 940 N N . ILE A 1 114 ? -11.434 4.415 -6.837 1.00 93.44 114 ILE A N 1
ATOM 941 C CA . ILE A 1 114 ? -11.965 4.995 -8.088 1.00 93.44 114 ILE A CA 1
ATOM 942 C C . ILE A 1 114 ? -11.570 6.467 -8.238 1.00 93.44 114 ILE A C 1
ATOM 944 O O . ILE A 1 114 ? -11.190 6.896 -9.326 1.00 93.44 114 ILE A O 1
ATOM 948 N N . VAL A 1 115 ? -11.583 7.238 -7.146 1.00 90.50 115 VAL A N 1
ATOM 949 C CA . VAL A 1 115 ? -11.201 8.663 -7.171 1.00 90.50 115 VAL A CA 1
ATOM 950 C C . VAL A 1 115 ? -9.742 8.879 -7.587 1.00 90.50 115 VAL A C 1
ATOM 952 O O . VAL A 1 115 ? -9.375 9.976 -7.994 1.00 90.50 115 VAL A O 1
ATOM 955 N N . LEU A 1 116 ? -8.909 7.835 -7.512 1.00 91.50 116 LEU A N 1
ATOM 956 C CA . LEU A 1 116 ? -7.503 7.855 -7.901 1.00 91.50 116 LEU A CA 1
ATOM 957 C C . LEU A 1 116 ? -7.280 7.406 -9.349 1.00 91.50 116 LEU A C 1
ATOM 959 O O . LEU A 1 116 ? -6.132 7.331 -9.768 1.00 91.50 116 LEU A O 1
ATOM 963 N N . ALA 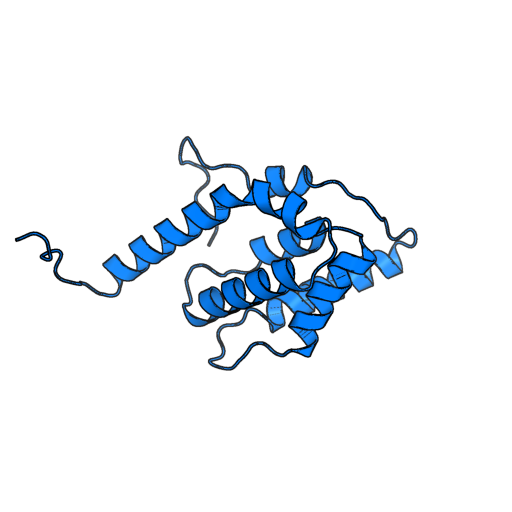A 1 117 ? -8.322 7.149 -10.146 1.00 90.25 117 ALA A N 1
ATOM 964 C CA . ALA A 1 117 ? -8.174 6.782 -11.560 1.00 90.25 117 ALA A CA 1
ATOM 965 C C . ALA A 1 117 ? -7.298 7.781 -12.344 1.00 90.25 117 ALA A C 1
ATOM 967 O O . ALA A 1 117 ? -6.446 7.377 -13.132 1.00 90.25 117 ALA A O 1
ATOM 968 N N . ILE A 1 118 ? -7.419 9.079 -12.044 1.00 87.81 118 ILE A N 1
ATOM 969 C CA . ILE A 1 118 ? -6.583 10.129 -12.644 1.00 87.81 118 ILE A CA 1
ATOM 970 C C . ILE A 1 118 ? -5.088 9.972 -12.334 1.00 87.81 118 ILE A C 1
ATOM 972 O O . ILE A 1 118 ? -4.243 10.328 -13.149 1.00 87.81 118 ILE A O 1
ATOM 976 N N . TYR A 1 119 ? -4.737 9.398 -11.181 1.00 87.81 119 TYR A N 1
ATOM 977 C CA . TYR A 1 119 ? -3.347 9.089 -10.854 1.00 87.81 119 TYR A CA 1
ATOM 978 C C . TYR A 1 119 ? -2.779 8.008 -11.774 1.00 87.81 119 TYR A C 1
ATOM 980 O O . TYR A 1 119 ? -1.636 8.106 -12.214 1.00 87.81 119 TYR A O 1
ATOM 988 N N . PHE A 1 120 ? -3.576 6.980 -12.074 1.00 88.38 120 PHE A N 1
ATOM 989 C CA . PHE A 1 120 ? -3.165 5.903 -12.970 1.00 88.38 120 PHE A CA 1
ATOM 990 C C . PHE A 1 120 ? -2.960 6.400 -14.396 1.00 88.38 120 PHE A C 1
ATOM 992 O O . PHE A 1 120 ? -1.983 6.008 -15.029 1.00 88.38 120 PHE A O 1
ATOM 999 N N . ASP A 1 121 ? -3.820 7.301 -14.870 1.00 87.81 121 ASP A N 1
ATOM 1000 C CA . ASP A 1 121 ? -3.649 7.952 -16.170 1.00 87.81 121 ASP A CA 1
ATOM 1001 C C . ASP A 1 121 ? -2.331 8.748 -16.231 1.00 87.81 121 ASP A C 1
ATOM 1003 O O . ASP A 1 121 ? -1.508 8.543 -17.124 1.00 87.81 121 ASP A O 1
ATOM 1007 N N . GLN A 1 122 ? -2.045 9.554 -15.203 1.00 86.75 122 GLN A N 1
ATOM 1008 C CA . GLN A 1 122 ? -0.779 10.289 -15.093 1.00 86.75 122 GLN A CA 1
ATOM 1009 C C . GLN A 1 122 ? 0.450 9.365 -15.041 1.00 86.75 122 GLN A C 1
ATOM 1011 O O . GLN A 1 122 ? 1.465 9.651 -15.679 1.00 86.75 122 GLN A O 1
ATOM 1016 N N . LEU A 1 123 ? 0.383 8.258 -14.292 1.00 87.38 123 LEU A N 1
ATOM 1017 C CA . LEU A 1 123 ? 1.458 7.261 -14.243 1.00 87.38 123 LEU A CA 1
ATOM 1018 C C . LEU A 1 123 ? 1.669 6.589 -15.601 1.00 87.38 123 LEU A C 1
ATOM 1020 O O . LEU A 1 123 ? 2.812 6.417 -16.018 1.00 87.38 123 LEU A O 1
ATOM 1024 N N . SER A 1 124 ? 0.581 6.249 -16.291 1.00 86.94 124 SER A N 1
ATOM 1025 C CA . SER A 1 124 ? 0.614 5.645 -17.621 1.00 86.94 124 SER A CA 1
ATOM 1026 C C . SER A 1 124 ? 1.311 6.563 -18.626 1.00 86.94 124 SER A C 1
ATOM 1028 O O . SER A 1 124 ? 2.306 6.172 -19.238 1.00 86.94 124 SER A O 1
ATOM 1030 N N . GLN A 1 125 ? 0.877 7.825 -18.714 1.00 87.19 125 GLN A N 1
ATOM 1031 C CA . GLN A 1 125 ? 1.503 8.833 -19.576 1.00 87.19 125 GLN A CA 1
ATOM 1032 C C . GLN A 1 125 ? 2.982 9.038 -19.223 1.00 87.19 125 GLN A C 1
ATOM 1034 O O . GLN A 1 125 ? 3.839 9.138 -20.105 1.00 87.19 125 GLN A O 1
ATOM 1039 N N . PHE A 1 126 ? 3.309 9.053 -17.928 1.00 86.06 126 PHE A N 1
ATOM 1040 C CA . PHE A 1 126 ? 4.689 9.158 -17.473 1.00 86.06 126 PHE A CA 1
ATOM 1041 C C . PHE A 1 126 ? 5.536 7.968 -17.949 1.00 86.06 126 PHE A C 1
ATOM 1043 O O . PHE A 1 126 ? 6.619 8.182 -18.500 1.00 86.06 126 PHE A O 1
ATOM 1050 N N . TRP A 1 127 ? 5.058 6.733 -17.785 1.00 86.06 127 TRP A N 1
ATOM 1051 C CA . TRP A 1 127 ? 5.774 5.537 -18.229 1.00 86.06 127 TRP A CA 1
ATOM 1052 C C . TRP A 1 127 ? 5.928 5.474 -19.749 1.00 86.06 127 TRP A C 1
ATOM 1054 O O . TRP A 1 127 ? 7.009 5.115 -20.207 1.00 86.06 127 TRP A O 1
ATOM 1064 N N . VAL A 1 128 ? 4.926 5.903 -20.524 1.00 86.19 128 VAL A N 1
ATOM 1065 C CA . VAL A 1 128 ? 5.034 6.046 -21.990 1.00 86.19 128 VAL A CA 1
ATOM 1066 C C . VAL A 1 128 ? 6.101 7.082 -22.360 1.00 86.19 128 VAL A C 1
ATOM 1068 O O . VAL A 1 128 ? 6.976 6.824 -23.182 1.00 86.19 128 VAL A O 1
ATOM 1071 N N . SER A 1 129 ? 6.122 8.241 -21.694 1.00 85.06 129 SER A N 1
ATOM 1072 C CA . SER A 1 129 ? 7.170 9.246 -21.935 1.00 85.06 129 SER A CA 1
ATOM 1073 C C . SER A 1 129 ? 8.573 8.722 -21.605 1.00 85.06 129 SER A C 1
ATOM 1075 O O . SER A 1 129 ? 9.563 9.109 -22.227 1.00 85.06 129 SER A O 1
ATOM 1077 N N . LEU A 1 130 ? 8.678 7.850 -20.596 1.00 82.69 130 LEU A N 1
ATOM 1078 C CA . LEU A 1 130 ? 9.931 7.225 -20.208 1.00 82.69 130 LEU A CA 1
ATOM 1079 C C . LEU A 1 130 ? 10.342 6.164 -21.230 1.00 82.69 130 LEU A C 1
ATOM 1081 O O . LEU A 1 130 ? 11.507 6.149 -21.618 1.00 82.69 130 LEU A O 1
ATOM 1085 N N . SER A 1 131 ? 9.408 5.335 -21.700 1.00 80.25 131 SER A N 1
ATOM 1086 C CA . SER A 1 131 ? 9.692 4.329 -22.721 1.00 80.25 131 SER A CA 1
ATOM 1087 C C . SER A 1 131 ? 10.147 4.978 -24.026 1.00 80.25 131 SER A C 1
ATOM 1089 O O . SER A 1 131 ? 11.173 4.561 -24.542 1.00 80.25 131 SER A O 1
ATOM 1091 N N . HIS A 1 132 ? 9.499 6.053 -24.487 1.00 79.56 132 HIS A N 1
ATOM 1092 C CA . HIS A 1 132 ? 9.913 6.794 -25.689 1.00 79.56 132 HIS A CA 1
ATOM 1093 C C . HIS A 1 132 ? 11.317 7.406 -25.555 1.00 79.56 132 HIS A C 1
ATOM 1095 O O . HIS A 1 132 ? 12.063 7.496 -26.528 1.00 79.56 132 HIS A O 1
ATOM 1101 N N . ARG A 1 133 ? 11.698 7.851 -24.348 1.00 75.38 133 ARG A N 1
ATOM 1102 C CA . ARG A 1 133 ? 13.042 8.400 -24.093 1.00 75.38 133 ARG A CA 1
ATOM 1103 C C . ARG A 1 133 ? 14.119 7.323 -24.005 1.00 75.38 133 ARG A C 1
ATOM 1105 O O . ARG A 1 133 ? 15.232 7.554 -24.468 1.00 75.38 133 ARG A O 1
ATOM 1112 N N . LEU A 1 134 ? 13.819 6.199 -23.354 1.00 71.50 134 LEU A N 1
ATOM 1113 C CA . LEU A 1 134 ? 14.783 5.121 -23.108 1.00 71.50 134 LEU A CA 1
ATOM 1114 C C . LEU A 1 134 ? 14.953 4.214 -24.323 1.00 71.50 134 LEU A C 1
ATOM 1116 O O . LEU A 1 134 ? 16.056 3.765 -24.622 1.00 71.50 134 LEU A O 1
ATOM 1120 N N . PHE A 1 135 ? 13.862 3.973 -25.031 1.00 66.00 135 PHE A N 1
ATOM 1121 C CA . PHE A 1 135 ? 13.824 3.198 -26.246 1.00 66.00 135 PHE A CA 1
ATOM 1122 C C . PHE A 1 135 ? 13.413 4.160 -27.352 1.00 66.00 135 PHE A C 1
ATOM 1124 O O . PHE A 1 135 ? 12.248 4.538 -27.452 1.00 66.00 135 PHE A O 1
ATOM 1131 N N . LYS A 1 136 ? 14.377 4.578 -28.180 1.00 61.12 136 LYS A N 1
ATOM 1132 C CA . LYS A 1 136 ? 14.097 5.249 -29.454 1.00 61.12 136 LYS A CA 1
ATOM 1133 C C . LYS A 1 136 ? 13.411 4.248 -30.393 1.00 61.12 136 LYS A C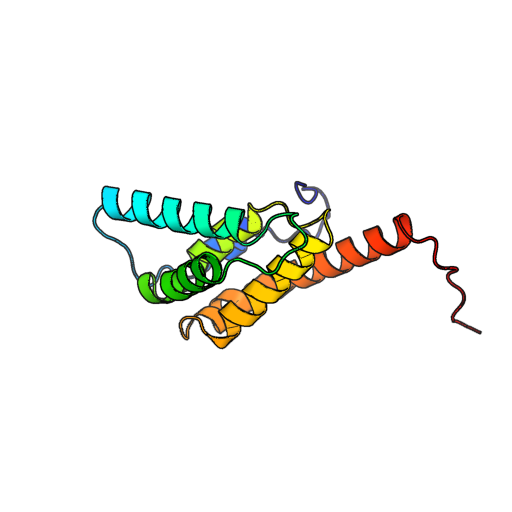 1
ATOM 1135 O O . LYS A 1 136 ? 14.019 3.792 -31.356 1.00 61.12 136 LYS A O 1
ATOM 1140 N N . TYR A 1 137 ? 12.191 3.829 -30.073 1.00 51.25 137 TYR A N 1
ATOM 1141 C CA . TYR A 1 137 ? 11.375 3.074 -31.007 1.00 51.25 137 TYR A CA 1
ATOM 1142 C C . TYR A 1 137 ? 11.106 3.999 -32.196 1.00 51.25 137 TYR A C 1
ATOM 1144 O O . TYR A 1 137 ? 10.652 5.126 -31.976 1.00 51.25 137 TYR A O 1
ATOM 1152 N N . PRO A 1 138 ? 11.437 3.588 -33.431 1.00 50.97 138 PRO A N 1
ATOM 1153 C CA . PRO A 1 138 ? 11.092 4.379 -34.596 1.00 50.97 138 PRO A CA 1
ATOM 1154 C C . PRO A 1 138 ? 9.569 4.517 -34.615 1.00 50.97 138 PRO A C 1
ATOM 1156 O O . PRO A 1 138 ? 8.845 3.524 -34.597 1.00 50.97 138 PRO A O 1
ATOM 1159 N N . THR A 1 139 ? 9.089 5.755 -34.590 1.00 57.19 139 THR A N 1
ATOM 1160 C CA . THR A 1 139 ? 7.669 6.130 -34.598 1.00 57.19 139 THR A CA 1
ATOM 1161 C C . THR A 1 139 ? 7.033 5.933 -35.973 1.00 57.19 139 THR A C 1
ATOM 1163 O O . THR A 1 139 ? 6.305 6.799 -36.434 1.00 57.19 139 THR A O 1
ATOM 1166 N N . ASN A 1 140 ? 7.312 4.810 -36.634 1.00 50.50 140 ASN A N 1
ATOM 1167 C CA . ASN A 1 140 ? 6.714 4.469 -37.918 1.00 50.50 140 ASN A CA 1
ATOM 1168 C C . ASN A 1 140 ? 6.022 3.110 -37.776 1.00 50.50 140 ASN A C 1
ATOM 1170 O O . ASN A 1 140 ? 6.579 2.071 -38.122 1.00 50.50 140 ASN A O 1
ATOM 1174 N N . LEU A 1 141 ? 4.820 3.137 -37.200 1.00 52.97 141 LEU A N 1
ATOM 1175 C CA . LEU A 1 141 ? 3.790 2.112 -37.410 1.00 52.97 141 LEU A CA 1
ATOM 1176 C C . LEU A 1 141 ? 2.501 2.730 -37.976 1.00 52.97 141 LEU A C 1
ATOM 1178 O O . LEU A 1 141 ? 1.443 2.122 -37.877 1.00 52.97 141 LEU A O 1
ATOM 1182 N N . ASP A 1 142 ? 2.616 3.901 -38.603 1.00 51.69 142 ASP A N 1
ATOM 1183 C CA . ASP A 1 142 ? 1.585 4.467 -39.467 1.00 51.69 142 ASP A CA 1
ATOM 1184 C C . ASP A 1 142 ? 2.193 4.626 -40.873 1.00 51.69 142 ASP A C 1
ATOM 1186 O O . ASP A 1 142 ? 2.766 5.670 -41.177 1.00 51.69 142 ASP A O 1
ATOM 1190 N N . GLU A 1 143 ? 2.188 3.530 -41.644 1.00 40.03 143 GLU A N 1
ATOM 1191 C CA . GLU A 1 143 ? 1.987 3.421 -43.112 1.00 40.03 143 GLU A CA 1
ATOM 1192 C C . GLU A 1 143 ? 2.167 1.966 -43.584 1.00 40.03 143 GLU A C 1
ATOM 1194 O O . GLU A 1 143 ? 3.257 1.383 -43.371 1.00 40.03 143 GLU A O 1
#

Secondary structure (DSSP, 8-state):
----TTSTT---HHHHHHHS-------SHHHHHHHHHHHHHHHHHHS-SSSS---HHHHHHHHHHHHHHTSSHHHHHHHTTS--TT-HHHHHHHHHHHHHHHHHS-TTHHHHHHTTHHHHHHHHHHHHHHHHHHS---S----

Foldseek 3Di:
DPPDPDDPPPDDLLVLLVPQDQDDDDPDPVVVVVLLVLLLVLLQQQQDQDPDHGDVVSLVSQQVSCVNRLECSSVSVSNVPHPQQPHVSSVVSSVVSLVCNCVRHHPCHVVSCVSCVVVVVVSVVSVVVVCVVVDVDPPPPDD

Radius of gyration: 16.69 Å; chains: 1; bounding box: 30×36×64 Å

InterPro domains:
  IPR008942 ENTH/VHS [G3DSA:1.25.40.90] (36-142)
  IPR008942 ENTH/VHS [SSF48464] (45-138)
  IPR011417 AP180 N-terminal homology (ANTH) domain [PF07651] (42-129)
  IPR013809 ENTH domain [PS50942] (31-143)
  IPR013809 ENTH domain [SM00273] (37-138)
  IPR030224 Sla2 family [PTHR10407] (31-132)

Organism: NCBI:txid392030